Protein AF-B6UEI6-F1 (afdb_monomer)

Structure (mmCIF, N/CA/C/O backbone):
data_AF-B6UEI6-F1
#
_entry.id   AF-B6UEI6-F1
#
loop_
_atom_site.group_PDB
_atom_site.id
_atom_site.type_symbol
_atom_site.label_atom_id
_atom_site.label_alt_id
_atom_site.label_comp_id
_atom_site.label_asym_id
_atom_site.label_entity_id
_atom_site.label_seq_id
_atom_site.pdbx_PDB_ins_code
_atom_site.Cartn_x
_atom_site.Cartn_y
_atom_site.Cartn_z
_atom_site.occupancy
_atom_site.B_iso_or_equiv
_atom_site.auth_seq_id
_atom_site.auth_comp_id
_atom_site.auth_asym_id
_atom_site.auth_atom_id
_atom_site.pdbx_PDB_model_num
ATOM 1 N N . MET A 1 1 ? -1.985 -0.753 -65.760 1.00 42.91 1 MET A N 1
ATOM 2 C CA . MET A 1 1 ? -0.551 -0.414 -65.846 1.00 42.91 1 MET A CA 1
ATOM 3 C C . MET A 1 1 ? -0.144 0.267 -64.550 1.00 42.91 1 MET A C 1
ATOM 5 O O . MET A 1 1 ? -0.834 1.181 -64.128 1.00 42.91 1 MET A O 1
ATOM 9 N N . SER A 1 2 ? 0.941 -0.234 -63.960 1.00 48.44 2 SER A N 1
ATOM 10 C CA . SER A 1 2 ? 1.877 0.468 -63.069 1.00 48.44 2 SER A CA 1
ATOM 11 C C . SER A 1 2 ? 1.387 0.898 -61.683 1.00 48.44 2 SER A C 1
ATOM 13 O O . SER A 1 2 ? 0.834 1.975 -61.488 1.00 48.44 2 SER A O 1
ATOM 15 N N . GLY A 1 3 ? 1.680 0.039 -60.702 1.00 52.91 3 GLY A N 1
ATOM 16 C CA . GLY A 1 3 ? 1.625 0.365 -59.284 1.00 52.91 3 GLY A CA 1
ATOM 17 C C . GLY A 1 3 ? 2.736 1.319 -58.839 1.00 52.91 3 GLY A C 1
ATOM 18 O O . GLY A 1 3 ? 3.808 1.390 -59.436 1.00 52.91 3 GLY A O 1
ATOM 19 N N . VAL A 1 4 ? 2.471 2.004 -57.729 1.00 60.88 4 VAL A N 1
ATOM 20 C CA . VAL A 1 4 ? 3.463 2.740 -56.938 1.00 60.88 4 VAL A CA 1
ATOM 21 C C . VAL A 1 4 ? 3.354 2.240 -55.496 1.00 60.88 4 VAL A C 1
ATOM 23 O O . VAL A 1 4 ? 2.895 2.928 -54.595 1.00 60.88 4 VAL A O 1
ATOM 26 N N . PHE A 1 5 ? 3.748 0.982 -55.294 1.00 58.44 5 PHE A N 1
ATOM 27 C CA . PHE A 1 5 ? 4.188 0.473 -53.995 1.00 58.44 5 PHE A CA 1
ATOM 28 C C . PHE A 1 5 ? 5.710 0.534 -54.017 1.00 58.44 5 PHE A C 1
ATOM 30 O O . PHE A 1 5 ? 6.384 -0.362 -54.517 1.00 58.44 5 PHE A O 1
ATOM 37 N N . GLY A 1 6 ? 6.257 1.661 -53.576 1.00 56.84 6 GLY A N 1
ATOM 38 C CA . GLY A 1 6 ? 7.676 1.926 -53.711 1.00 56.84 6 GLY A CA 1
ATOM 39 C C . GLY A 1 6 ? 8.198 2.782 -52.578 1.00 56.84 6 GLY A C 1
ATOM 40 O O . GLY A 1 6 ? 8.162 4.002 -52.670 1.00 56.84 6 GLY A O 1
ATOM 41 N N . ARG A 1 7 ? 8.831 2.100 -51.615 1.00 58.09 7 ARG A N 1
ATOM 42 C CA . ARG A 1 7 ? 10.044 2.574 -50.931 1.00 58.09 7 ARG A CA 1
ATOM 43 C C . ARG A 1 7 ? 9.840 3.437 -49.678 1.00 58.09 7 ARG A C 1
ATOM 45 O O . ARG A 1 7 ? 10.239 4.592 -49.643 1.00 58.09 7 ARG A O 1
ATOM 52 N N . VAL A 1 8 ? 9.379 2.809 -48.592 1.00 59.66 8 VAL A N 1
ATOM 53 C CA . VAL A 1 8 ? 9.733 3.229 -47.219 1.00 59.66 8 VAL A CA 1
ATOM 54 C C . VAL A 1 8 ? 10.020 1.994 -46.356 1.00 59.66 8 VAL A C 1
ATOM 56 O O . VAL A 1 8 ? 9.312 1.701 -45.403 1.00 59.66 8 VAL A O 1
ATOM 59 N N . PHE A 1 9 ? 11.053 1.224 -46.696 1.00 59.31 9 PHE A N 1
ATOM 60 C CA . PHE A 1 9 ? 11.657 0.310 -45.721 1.00 59.31 9 PHE A CA 1
ATOM 61 C C . PHE A 1 9 ? 13.136 0.112 -46.042 1.00 59.31 9 PHE A C 1
ATOM 63 O O . PHE A 1 9 ? 13.543 -0.786 -46.769 1.00 59.31 9 PHE A O 1
ATOM 70 N N . GLY A 1 10 ? 13.932 1.051 -45.546 1.00 59.84 10 GLY A N 1
ATOM 71 C CA . GLY A 1 10 ? 15.381 1.078 -45.685 1.00 59.84 10 GLY A CA 1
ATOM 72 C C . GLY A 1 10 ? 15.970 1.967 -44.600 1.00 59.84 10 GLY A C 1
ATOM 73 O O . GLY A 1 10 ? 16.671 2.923 -44.904 1.00 59.84 10 GLY A O 1
ATOM 74 N N . LYS A 1 11 ? 15.614 1.715 -43.333 1.00 53.25 11 LYS A N 1
ATOM 75 C CA . LYS A 1 11 ? 16.338 2.310 -42.206 1.00 53.25 11 LYS A CA 1
ATOM 76 C C . LYS A 1 11 ? 17.626 1.519 -42.012 1.00 53.25 11 LYS A C 1
ATOM 78 O O . LYS A 1 11 ? 17.609 0.296 -41.898 1.00 53.25 11 LYS A O 1
ATOM 83 N N . SER A 1 12 ? 18.736 2.240 -42.038 1.00 50.38 12 SER A N 1
ATOM 84 C CA . SER A 1 12 ? 20.087 1.731 -41.852 1.00 50.38 12 SER A CA 1
ATOM 85 C C . SER A 1 12 ? 20.220 0.961 -40.531 1.00 50.38 12 SER A C 1
ATOM 87 O O . SER A 1 12 ? 19.586 1.266 -39.516 1.00 50.38 12 SER A O 1
ATOM 89 N N . LYS A 1 13 ? 21.064 -0.074 -40.551 1.00 52.91 13 LYS A N 1
ATOM 90 C CA . LYS A 1 13 ? 21.348 -0.962 -39.412 1.00 52.91 13 LYS A CA 1
ATOM 91 C C . LYS A 1 13 ? 21.869 -0.186 -38.187 1.00 52.91 13 LYS A C 1
ATOM 93 O O . LYS A 1 13 ? 21.528 -0.539 -37.064 1.00 52.91 13 LYS A O 1
ATOM 98 N N . GLU A 1 14 ? 22.585 0.920 -38.410 1.00 53.84 14 GLU A N 1
ATOM 99 C CA . GLU A 1 14 ? 23.015 1.866 -37.366 1.00 53.84 14 GLU A CA 1
ATOM 100 C C . GLU A 1 14 ? 21.857 2.639 -36.731 1.00 53.84 14 GLU A C 1
ATOM 102 O O . GLU A 1 14 ? 21.774 2.726 -35.510 1.00 53.84 14 GLU A O 1
ATOM 107 N N . GLN A 1 15 ? 20.917 3.161 -37.525 1.00 54.22 15 GLN A N 1
ATOM 108 C CA . GLN A 1 15 ? 19.771 3.896 -36.984 1.00 54.22 15 GLN A CA 1
ATOM 109 C C . GLN A 1 15 ? 18.847 2.957 -36.198 1.00 54.22 15 GLN A C 1
ATOM 111 O O . GLN A 1 15 ? 18.291 3.342 -35.175 1.00 54.22 15 GLN A O 1
ATOM 116 N N . SER A 1 16 ? 18.751 1.696 -36.621 1.00 54.06 16 SER A N 1
ATOM 117 C CA . SER A 1 16 ? 18.034 0.630 -35.910 1.00 54.06 16 SER A CA 1
ATOM 118 C C . SER A 1 16 ? 18.695 0.280 -34.566 1.00 54.06 16 SER A C 1
ATOM 120 O O . SER A 1 16 ? 17.996 0.154 -33.563 1.00 54.06 16 SER A O 1
ATOM 122 N N . GLN A 1 17 ? 20.031 0.192 -34.518 1.00 57.50 17 GLN A N 1
ATOM 123 C CA . GLN A 1 17 ? 20.786 -0.037 -33.277 1.00 57.50 17 GLN A CA 1
ATOM 124 C C . GLN A 1 17 ? 20.726 1.158 -32.321 1.00 57.50 17 GLN A C 1
ATOM 126 O O . GLN A 1 17 ? 20.467 0.963 -31.138 1.00 57.50 17 GLN A O 1
ATOM 131 N N . ALA A 1 18 ? 20.882 2.387 -32.819 1.00 58.88 18 ALA A N 1
ATOM 132 C CA . ALA A 1 18 ? 20.749 3.597 -32.007 1.00 58.88 18 ALA A CA 1
ATOM 133 C C . ALA A 1 18 ? 19.334 3.737 -31.423 1.00 58.88 18 ALA A C 1
ATOM 135 O O . ALA A 1 18 ? 19.170 4.127 -30.269 1.00 58.88 18 ALA A O 1
ATOM 136 N N . THR A 1 19 ? 18.304 3.350 -32.187 1.00 61.41 19 THR A N 1
ATOM 137 C CA . THR A 1 19 ? 16.923 3.325 -31.684 1.00 61.41 19 THR A CA 1
ATOM 138 C C . THR A 1 19 ? 16.729 2.219 -30.645 1.00 61.41 19 THR A C 1
ATOM 140 O O . THR A 1 19 ? 16.046 2.452 -29.654 1.00 61.41 19 THR A O 1
ATOM 143 N N . ALA A 1 20 ? 17.340 1.041 -30.819 1.00 62.72 20 ALA A N 1
ATOM 144 C CA . ALA A 1 20 ? 17.273 -0.051 -29.846 1.00 62.72 20 ALA A CA 1
ATOM 145 C C . ALA A 1 20 ? 17.965 0.304 -28.518 1.00 62.72 20 ALA A C 1
ATOM 147 O O . ALA A 1 20 ? 17.371 0.105 -27.463 1.00 62.72 20 ALA A O 1
ATOM 148 N N . LEU A 1 21 ? 19.162 0.900 -28.558 1.00 63.62 21 LEU A N 1
ATOM 149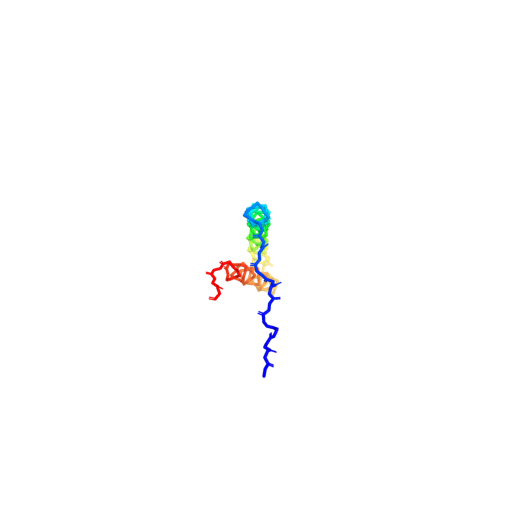 C CA . LEU A 1 21 ? 19.871 1.368 -27.359 1.00 63.62 21 LEU A CA 1
ATOM 150 C C . LEU A 1 21 ? 19.088 2.476 -26.640 1.00 63.62 21 LEU A C 1
ATOM 152 O O . LEU A 1 21 ? 18.819 2.357 -25.451 1.00 63.62 21 LEU A O 1
ATOM 156 N N . ALA A 1 22 ? 18.585 3.470 -27.378 1.00 67.12 22 ALA A N 1
ATOM 157 C CA . ALA A 1 22 ? 17.720 4.506 -26.809 1.00 67.12 22 ALA A CA 1
ATOM 158 C C . ALA A 1 22 ? 16.389 3.955 -26.259 1.00 67.12 22 ALA A C 1
ATOM 160 O O . ALA A 1 22 ? 15.745 4.597 -25.431 1.00 67.12 22 ALA A O 1
ATOM 161 N N . SER A 1 23 ? 15.942 2.789 -26.734 1.00 68.75 23 SER A N 1
ATOM 162 C CA . SER A 1 23 ? 14.773 2.094 -26.185 1.00 68.75 23 SER A CA 1
ATOM 163 C C . SER A 1 23 ? 15.122 1.367 -24.889 1.00 68.75 23 SER A C 1
ATOM 165 O O . SER A 1 23 ? 14.325 1.405 -23.961 1.00 68.75 23 SER A O 1
ATOM 167 N N . LEU A 1 24 ? 16.310 0.761 -24.796 1.00 74.06 24 LEU A N 1
ATOM 168 C CA . LEU A 1 24 ? 16.805 0.129 -23.569 1.00 74.06 24 LEU A CA 1
ATOM 169 C C . LEU A 1 24 ? 16.995 1.145 -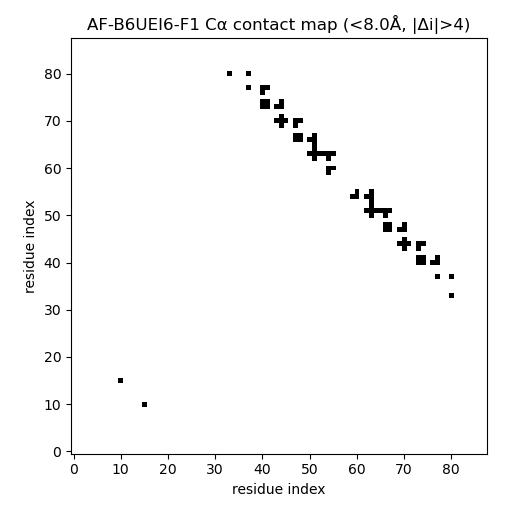22.440 1.00 74.06 24 LEU A C 1
ATOM 171 O O . LEU A 1 24 ? 16.553 0.883 -21.326 1.00 74.06 24 LEU A O 1
ATOM 175 N N . ASP A 1 25 ? 17.566 2.316 -22.727 1.00 75.56 25 ASP A N 1
ATOM 176 C CA . ASP A 1 25 ? 17.744 3.371 -21.720 1.00 75.56 25 ASP A CA 1
ATOM 177 C C . ASP A 1 25 ? 16.395 3.857 -21.176 1.00 75.56 25 ASP A C 1
ATOM 179 O O . ASP A 1 25 ? 16.190 3.916 -19.965 1.00 75.56 25 ASP A O 1
ATOM 183 N N . LYS A 1 26 ? 15.421 4.094 -22.064 1.00 75.06 26 LYS A N 1
ATOM 184 C CA . LYS A 1 26 ? 14.050 4.450 -21.666 1.00 75.06 26 LYS A CA 1
ATOM 185 C C . LYS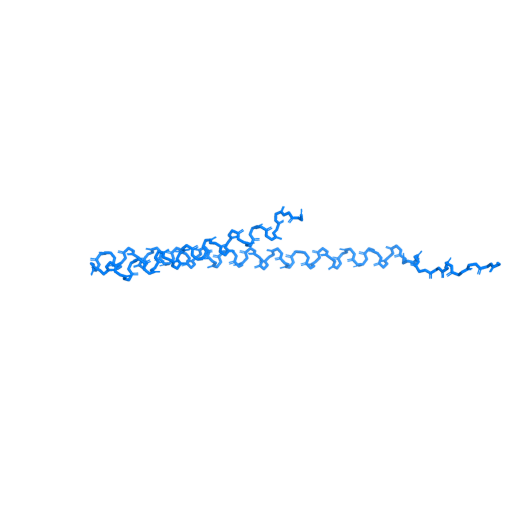 A 1 26 ? 13.377 3.346 -20.859 1.00 75.06 26 LYS A C 1
ATOM 187 O O . LYS A 1 26 ? 12.685 3.642 -19.891 1.00 75.06 26 LYS A O 1
ATOM 192 N N . LEU A 1 27 ? 13.563 2.083 -21.245 1.00 76.81 27 LEU A N 1
ATOM 193 C CA . LEU A 1 27 ? 13.020 0.946 -20.504 1.00 76.81 27 LEU A CA 1
ATOM 194 C C . LEU A 1 27 ? 13.620 0.884 -19.094 1.00 76.81 27 LEU A C 1
ATOM 196 O O . LEU A 1 27 ? 12.867 0.777 -18.128 1.00 76.81 27 LEU A O 1
ATOM 200 N N . ASN A 1 28 ? 14.935 1.055 -18.954 1.00 78.50 28 ASN A N 1
ATOM 201 C CA . ASN A 1 28 ? 15.607 1.098 -17.654 1.00 78.50 28 ASN A CA 1
ATOM 202 C C . ASN A 1 28 ? 15.117 2.268 -16.787 1.00 78.50 28 ASN A C 1
ATOM 204 O O . ASN A 1 28 ? 14.778 2.057 -15.623 1.00 78.50 28 ASN A O 1
ATOM 208 N N . GLU A 1 29 ? 14.987 3.472 -17.351 1.00 78.31 29 GLU A N 1
ATOM 209 C CA . GLU A 1 29 ? 14.412 4.625 -16.644 1.00 78.31 29 GLU A CA 1
ATOM 210 C C . GLU A 1 29 ? 12.969 4.354 -16.191 1.00 78.31 29 GLU A C 1
ATOM 212 O O . GLU A 1 29 ? 12.589 4.686 -15.065 1.00 78.31 29 GLU A O 1
ATOM 217 N N . THR A 1 30 ? 12.148 3.723 -17.040 1.00 79.69 30 THR A N 1
ATOM 218 C CA . THR A 1 30 ? 10.773 3.365 -16.664 1.00 79.69 30 THR A CA 1
ATOM 219 C C . THR A 1 30 ? 10.728 2.309 -15.568 1.00 79.69 30 THR A C 1
ATOM 221 O O . THR A 1 30 ? 9.931 2.458 -14.644 1.00 79.69 30 THR A O 1
ATOM 224 N N . LEU A 1 31 ? 11.598 1.296 -15.614 1.00 81.69 31 LEU A N 1
ATOM 225 C CA . LEU A 1 31 ? 11.708 0.283 -14.564 1.00 81.69 31 LEU A CA 1
ATOM 226 C C . LEU A 1 31 ? 12.098 0.922 -13.230 1.00 81.69 31 LEU A C 1
ATOM 228 O O . LEU A 1 31 ? 11.420 0.699 -12.228 1.00 81.69 31 LEU A O 1
ATOM 232 N N . GLU A 1 32 ? 13.107 1.795 -13.225 1.00 84.06 32 GLU A N 1
ATOM 233 C CA . GLU A 1 32 ? 13.551 2.480 -12.010 1.00 84.06 32 GLU A CA 1
ATOM 234 C C . GLU A 1 32 ? 12.450 3.394 -11.436 1.00 84.06 32 GLU A C 1
ATOM 236 O O . GLU A 1 32 ? 12.227 3.449 -10.222 1.00 84.06 32 GLU A O 1
ATOM 241 N N . MET A 1 33 ? 11.709 4.102 -12.295 1.00 85.94 33 MET A N 1
ATOM 242 C CA . MET A 1 33 ? 10.564 4.913 -11.868 1.00 85.94 33 MET A CA 1
ATOM 243 C C . MET A 1 33 ? 9.428 4.066 -11.289 1.00 85.94 33 MET A C 1
ATOM 245 O O . MET A 1 33 ? 8.816 4.466 -10.293 1.00 85.94 33 MET A O 1
ATOM 249 N N . LEU A 1 34 ? 9.127 2.920 -11.899 1.00 83.12 34 LEU A N 1
ATOM 250 C CA . LEU A 1 34 ? 8.072 2.015 -11.448 1.00 83.12 34 LEU A CA 1
ATOM 251 C C . LEU A 1 34 ? 8.431 1.375 -10.106 1.00 83.12 34 LEU A C 1
ATOM 253 O O . LEU A 1 34 ? 7.604 1.409 -9.195 1.00 83.12 34 LEU A O 1
ATOM 257 N N . GLU A 1 35 ? 9.672 0.925 -9.933 1.00 87.06 35 GLU A N 1
ATOM 258 C CA . GLU A 1 35 ? 10.170 0.375 -8.670 1.00 87.06 35 GLU A CA 1
ATOM 259 C C . GLU A 1 35 ? 10.138 1.427 -7.548 1.00 87.06 35 GLU A C 1
ATOM 261 O O . GLU A 1 35 ? 9.653 1.175 -6.439 1.00 87.06 35 GLU A O 1
ATOM 266 N N . LYS A 1 36 ? 10.574 2.665 -7.828 1.00 90.06 36 LYS A N 1
ATOM 267 C CA . LYS A 1 36 ? 10.444 3.782 -6.875 1.00 90.06 36 LYS A CA 1
ATOM 268 C C . LYS A 1 36 ? 8.981 4.040 -6.516 1.00 90.06 36 LYS A C 1
ATOM 270 O O . LYS A 1 36 ? 8.666 4.267 -5.344 1.00 90.06 36 LYS A O 1
ATOM 275 N N . LYS A 1 37 ? 8.075 4.008 -7.496 1.00 89.50 37 LYS A N 1
ATOM 276 C CA . LYS A 1 37 ? 6.643 4.255 -7.289 1.00 89.50 37 LYS A CA 1
ATOM 277 C C . LYS A 1 37 ? 5.993 3.161 -6.446 1.00 89.50 37 LYS A C 1
ATOM 279 O O . LYS A 1 37 ? 5.268 3.492 -5.507 1.00 89.50 37 LYS A O 1
ATOM 284 N N . GLU A 1 38 ? 6.286 1.896 -6.728 1.00 90.31 38 GLU A N 1
ATOM 285 C CA . GLU A 1 38 ? 5.839 0.756 -5.928 1.00 90.31 38 GLU A CA 1
ATOM 286 C C . GLU A 1 38 ? 6.321 0.889 -4.480 1.00 90.31 38 GLU A C 1
ATOM 288 O O . GLU A 1 38 ? 5.507 0.910 -3.554 1.00 90.31 38 GLU A O 1
ATOM 293 N N . ASN A 1 39 ? 7.619 1.121 -4.276 1.00 92.94 39 ASN A N 1
ATOM 294 C CA . ASN A 1 39 ? 8.205 1.295 -2.948 1.00 92.94 39 ASN A CA 1
ATOM 295 C C . ASN A 1 39 ? 7.550 2.432 -2.146 1.00 92.94 39 ASN A C 1
ATOM 297 O O . ASN A 1 39 ? 7.313 2.308 -0.939 1.00 92.94 39 ASN A O 1
ATOM 301 N N . LEU A 1 40 ? 7.230 3.556 -2.794 1.00 93.94 40 LEU A N 1
ATOM 302 C CA . LEU A 1 40 ? 6.514 4.660 -2.150 1.00 93.94 40 LEU A CA 1
ATOM 303 C C . LEU A 1 40 ? 5.085 4.271 -1.754 1.00 93.94 40 LEU A C 1
ATOM 305 O O . LEU A 1 40 ? 4.627 4.658 -0.675 1.00 93.94 40 LEU A O 1
ATOM 309 N N . LEU A 1 41 ? 4.377 3.517 -2.596 1.00 94.00 41 LEU A N 1
ATOM 310 C CA . LEU A 1 41 ? 3.024 3.047 -2.302 1.00 94.00 41 LEU A CA 1
ATOM 311 C C . LEU A 1 41 ? 3.013 2.020 -1.165 1.00 94.00 41 LEU A C 1
ATOM 313 O O . LEU A 1 41 ? 2.189 2.152 -0.258 1.00 94.00 41 LEU A O 1
ATOM 317 N N . VAL A 1 42 ? 3.969 1.084 -1.136 1.00 94.69 42 VAL A N 1
ATOM 318 C CA . VAL A 1 42 ? 4.154 0.131 -0.026 1.00 94.69 42 VAL A CA 1
ATOM 319 C C . VAL A 1 42 ? 4.384 0.882 1.287 1.00 94.69 42 VAL A C 1
ATOM 321 O O . VAL A 1 42 ? 3.701 0.634 2.284 1.00 94.69 42 VAL A O 1
ATOM 324 N N . LYS A 1 43 ? 5.288 1.873 1.293 1.00 96.19 43 LYS A N 1
ATOM 325 C CA . LYS A 1 43 ? 5.541 2.712 2.477 1.00 96.19 43 LYS A CA 1
ATOM 326 C C . LYS A 1 43 ? 4.273 3.434 2.943 1.00 96.19 43 LYS A C 1
ATOM 328 O O . LYS A 1 43 ? 3.976 3.432 4.137 1.00 96.19 43 LYS A O 1
ATOM 333 N N . LYS A 1 44 ? 3.492 4.012 2.023 1.00 95.38 44 LYS A N 1
ATOM 334 C CA . LYS A 1 44 ? 2.213 4.670 2.351 1.00 95.38 44 LYS A CA 1
ATOM 335 C C . LYS A 1 44 ? 1.186 3.692 2.925 1.00 95.38 44 LYS A C 1
ATOM 337 O O . LYS A 1 44 ? 0.525 4.034 3.904 1.00 95.38 44 LYS A O 1
ATOM 342 N N . ALA A 1 45 ? 1.069 2.489 2.365 1.00 95.31 45 ALA A N 1
ATOM 343 C CA . ALA A 1 45 ? 0.172 1.454 2.874 1.00 95.31 45 ALA A CA 1
ATOM 344 C C . ALA A 1 45 ? 0.532 1.051 4.314 1.00 95.31 45 ALA A C 1
ATOM 346 O O . ALA A 1 45 ? -0.346 1.023 5.180 1.00 95.31 45 ALA A O 1
ATOM 347 N N . ASN A 1 46 ? 1.821 0.841 4.597 1.00 95.88 46 ASN A N 1
ATOM 348 C CA . ASN A 1 46 ? 2.312 0.515 5.940 1.00 95.88 46 ASN A CA 1
ATOM 349 C C . ASN A 1 46 ? 2.031 1.637 6.951 1.00 95.88 46 ASN A C 1
ATOM 351 O O . ASN A 1 46 ? 1.581 1.372 8.065 1.00 95.88 46 ASN A O 1
ATOM 355 N N . LEU A 1 47 ? 2.205 2.901 6.552 1.00 97.06 47 LEU A N 1
ATOM 356 C CA . LEU A 1 47 ? 1.857 4.043 7.402 1.00 97.06 47 LEU A CA 1
ATOM 357 C C . LEU A 1 47 ? 0.360 4.091 7.735 1.00 97.06 47 LEU A C 1
ATOM 359 O O . LEU A 1 47 ? -0.005 4.417 8.865 1.00 97.06 47 LEU A O 1
ATOM 363 N N . GLU A 1 48 ? -0.523 3.764 6.788 1.00 96.38 48 GLU A N 1
ATOM 364 C CA . GLU A 1 48 ? -1.962 3.694 7.069 1.00 96.38 48 GLU A CA 1
ATOM 365 C C . GLU A 1 48 ? -2.312 2.540 8.024 1.00 96.38 48 GLU A C 1
ATOM 367 O O . GLU A 1 48 ? -3.207 2.700 8.854 1.00 96.38 48 GLU A O 1
ATOM 372 N N . VAL A 1 49 ? -1.585 1.417 7.989 1.00 96.25 49 VAL A N 1
ATOM 373 C CA . VAL A 1 49 ? -1.737 0.331 8.978 1.00 96.25 49 VAL A CA 1
ATOM 374 C C . VAL A 1 49 ? -1.376 0.811 10.382 1.00 96.25 49 VAL A C 1
ATOM 376 O O . VAL A 1 49 ? -2.152 0.603 11.317 1.00 96.25 49 VAL A O 1
ATOM 379 N N . GLU A 1 50 ? -0.240 1.489 10.544 1.00 97.44 50 GLU A N 1
ATOM 380 C CA . GLU A 1 50 ? 0.181 2.025 11.845 1.00 97.44 50 GLU A CA 1
ATOM 381 C C . GLU A 1 50 ? -0.813 3.069 12.377 1.00 97.44 50 GLU A C 1
ATOM 383 O O . GLU A 1 50 ? -1.222 3.017 13.541 1.00 97.44 50 GLU A O 1
ATOM 388 N N . LYS A 1 51 ? -1.316 3.957 11.509 1.00 96.75 51 LYS A N 1
ATOM 389 C CA . LYS A 1 51 ? -2.402 4.88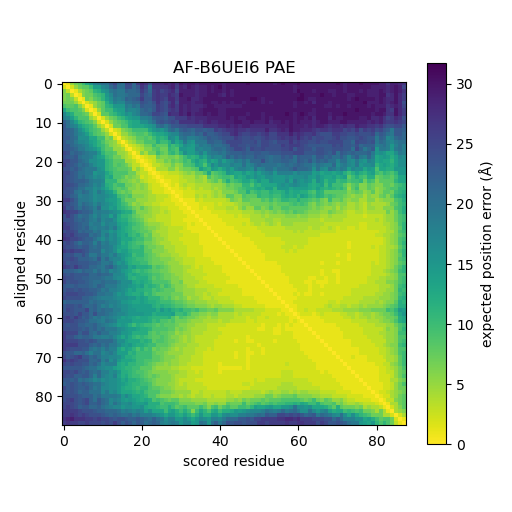5 11.867 1.00 96.75 51 LYS A CA 1
ATOM 390 C C . LYS A 1 51 ? -3.669 4.143 12.290 1.00 96.75 51 LYS A C 1
ATOM 392 O O . LYS A 1 51 ? -4.267 4.500 13.304 1.00 96.75 51 LYS A O 1
ATOM 397 N N . ALA A 1 52 ? -4.072 3.096 11.567 1.00 95.88 52 ALA A N 1
ATOM 398 C CA . ALA A 1 52 ? -5.244 2.296 11.918 1.00 95.88 52 ALA A CA 1
ATOM 399 C C . ALA A 1 52 ? -5.090 1.625 13.293 1.00 95.88 52 ALA A C 1
ATOM 401 O O . ALA A 1 52 ? -6.035 1.641 14.090 1.00 95.88 52 ALA A O 1
ATOM 402 N N . LYS A 1 53 ? -3.898 1.097 13.612 1.00 96.69 53 LYS A N 1
ATOM 403 C CA . LYS A 1 53 ? -3.577 0.551 14.943 1.00 96.69 53 LYS A CA 1
ATOM 404 C C . LYS A 1 53 ? -3.714 1.624 16.025 1.00 96.69 53 LYS A C 1
ATOM 406 O O . LYS A 1 53 ? -4.363 1.379 17.042 1.00 96.69 53 LYS A O 1
ATOM 411 N N . ASN A 1 54 ? -3.180 2.821 15.789 1.00 97.31 54 ASN A N 1
ATOM 412 C CA . ASN A 1 54 ? -3.274 3.940 16.730 1.00 97.31 54 ASN A CA 1
ATOM 413 C C . ASN A 1 54 ? -4.726 4.387 16.956 1.00 97.31 54 ASN A C 1
ATOM 415 O O . ASN A 1 54 ? -5.149 4.543 18.101 1.00 97.31 54 ASN A O 1
ATOM 419 N N . PHE A 1 55 ? -5.530 4.502 15.896 1.00 96.94 55 PHE A N 1
ATOM 420 C CA . PHE A 1 55 ? -6.953 4.833 16.023 1.00 96.94 55 PHE A CA 1
ATOM 421 C C . PHE A 1 55 ? -7.762 3.737 16.719 1.00 96.94 55 PHE A C 1
ATOM 423 O O . PHE A 1 55 ? -8.682 4.047 17.474 1.00 96.94 55 PHE A O 1
ATOM 430 N N . THR A 1 56 ? -7.396 2.469 16.528 1.00 94.94 56 THR A N 1
ATOM 431 C CA . THR A 1 56 ? -8.015 1.344 17.241 1.00 94.94 56 THR A CA 1
ATOM 432 C C . THR A 1 56 ? -7.736 1.427 18.742 1.00 94.94 56 THR A C 1
ATOM 434 O O . THR A 1 56 ? -8.669 1.313 19.538 1.00 94.94 56 THR A O 1
ATOM 437 N N . LYS A 1 57 ? -6.487 1.718 19.139 1.00 96.69 57 LYS A N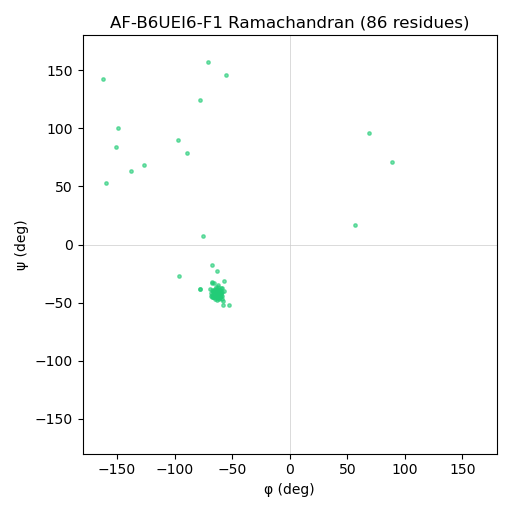 1
ATOM 438 C CA . LYS A 1 57 ? -6.112 1.962 20.547 1.00 96.69 57 LYS A CA 1
ATOM 439 C C . LYS A 1 57 ? -6.858 3.162 21.138 1.00 96.69 57 LYS A C 1
ATOM 441 O O . LYS A 1 57 ? -7.335 3.092 22.264 1.00 96.69 57 LYS A O 1
ATOM 446 N N . ALA A 1 58 ? -7.044 4.218 20.347 1.00 96.94 58 ALA A N 1
ATOM 447 C CA . ALA A 1 58 ? -7.831 5.395 20.716 1.00 96.94 58 ALA A CA 1
ATOM 448 C C . ALA A 1 58 ? -9.361 5.172 20.672 1.00 96.94 58 ALA A C 1
ATOM 450 O O . ALA A 1 58 ? -10.121 6.130 20.789 1.00 96.94 58 ALA A O 1
ATOM 451 N N . LYS A 1 59 ? -9.835 3.931 20.464 1.00 96.06 59 LYS A N 1
ATOM 452 C CA . LYS A 1 59 ? -11.257 3.555 20.317 1.00 96.06 59 LYS A CA 1
ATOM 453 C C . LYS A 1 59 ? -11.996 4.291 19.185 1.00 96.06 59 LYS A C 1
ATOM 455 O O . LYS A 1 59 ? -13.223 4.235 19.097 1.00 96.06 59 LYS A O 1
ATOM 460 N N . ASN A 1 60 ? -11.271 4.912 18.256 1.00 96.12 60 ASN A N 1
ATOM 461 C CA . ASN A 1 60 ? -11.829 5.605 17.101 1.00 96.12 60 ASN A CA 1
ATOM 462 C C . ASN A 1 60 ? -11.981 4.644 15.911 1.00 96.12 60 ASN A C 1
ATOM 464 O O . ASN A 1 60 ? -11.191 4.634 14.962 1.00 96.12 60 ASN A O 1
ATOM 468 N N . LYS A 1 61 ? -13.038 3.825 15.959 1.00 94.19 61 LYS A N 1
ATOM 469 C CA . LYS A 1 61 ? -13.323 2.803 14.937 1.00 94.19 61 LYS A CA 1
ATOM 470 C C . LYS A 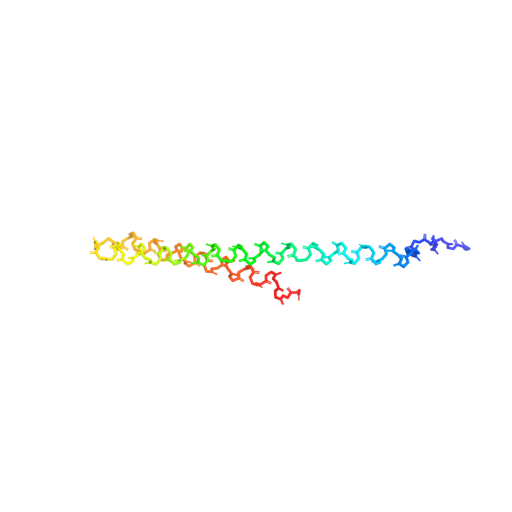1 61 ? -13.504 3.397 13.535 1.00 94.19 61 LYS A C 1
ATOM 472 O O . LYS A 1 61 ? -13.057 2.805 12.556 1.00 94.19 61 LYS A O 1
ATOM 477 N N . ARG A 1 62 ? -14.126 4.576 13.422 1.00 96.88 62 ARG A N 1
ATOM 478 C CA . ARG A 1 62 ? -14.400 5.222 12.128 1.00 96.88 62 ARG A CA 1
ATOM 479 C C . ARG A 1 62 ? -13.107 5.644 11.426 1.00 96.88 62 ARG A C 1
ATOM 481 O O . ARG A 1 62 ? -12.950 5.363 10.239 1.00 96.88 62 ARG A O 1
ATOM 488 N N . ALA A 1 63 ? -12.180 6.260 12.161 1.00 95.38 63 ALA A N 1
ATOM 489 C CA . ALA A 1 63 ? -10.875 6.641 11.625 1.00 95.38 63 ALA A 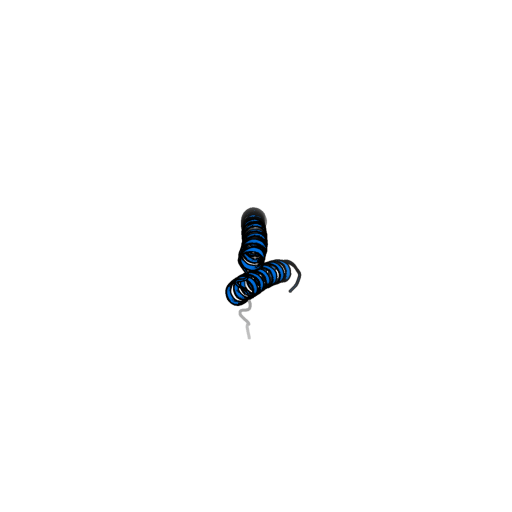CA 1
ATOM 490 C C . ALA A 1 63 ? -10.023 5.412 11.266 1.00 95.38 63 ALA A C 1
ATOM 492 O O . ALA A 1 63 ? -9.423 5.377 10.194 1.00 95.38 63 ALA A O 1
ATOM 493 N N . ALA A 1 64 ? -10.048 4.361 12.097 1.00 95.06 64 ALA A N 1
ATOM 494 C CA . ALA A 1 64 ? -9.348 3.110 11.801 1.00 95.06 64 ALA A CA 1
ATOM 495 C C . ALA A 1 64 ? -9.834 2.471 10.486 1.00 95.06 64 ALA A C 1
ATOM 497 O O . ALA A 1 64 ? -9.022 2.133 9.625 1.00 95.06 64 ALA A O 1
ATOM 498 N N . ILE A 1 65 ? -11.154 2.383 10.279 1.00 96.38 65 ILE A N 1
ATOM 499 C CA . ILE A 1 65 ? -11.741 1.869 9.029 1.00 96.38 65 ILE A CA 1
ATOM 500 C C . ILE A 1 65 ? -11.325 2.729 7.829 1.00 96.38 65 ILE A C 1
ATOM 502 O O . ILE A 1 65 ? -11.044 2.195 6.756 1.00 96.38 65 ILE A O 1
ATOM 506 N N . GLN A 1 66 ? -11.263 4.054 7.984 1.00 97.12 66 GLN A N 1
ATOM 507 C CA . GLN A 1 66 ? -10.836 4.944 6.904 1.00 97.12 66 GLN A CA 1
ATOM 508 C C . GLN A 1 66 ? -9.372 4.705 6.505 1.00 97.12 66 GLN A C 1
ATOM 510 O O . GLN A 1 66 ? -9.077 4.644 5.311 1.00 97.12 66 GLN A O 1
ATOM 515 N N . CYS A 1 67 ? -8.477 4.509 7.474 1.00 96.81 67 CYS A N 1
ATOM 516 C CA . CYS A 1 67 ? -7.085 4.142 7.210 1.00 96.81 67 CYS A CA 1
ATOM 517 C C . CYS A 1 67 ? -6.976 2.796 6.481 1.00 96.81 67 CYS A C 1
ATOM 519 O O . CYS A 1 67 ? -6.265 2.695 5.483 1.00 96.81 67 CYS A O 1
ATOM 521 N N . LEU A 1 68 ? -7.748 1.783 6.888 1.00 95.50 68 LEU A N 1
ATOM 522 C CA . LEU A 1 68 ? -7.764 0.486 6.198 1.00 95.50 68 LEU A CA 1
ATOM 523 C C . LEU A 1 68 ? -8.289 0.587 4.756 1.00 95.50 68 LEU A C 1
ATOM 525 O O . LEU A 1 68 ? -7.752 -0.063 3.860 1.00 95.50 68 LEU A O 1
ATOM 529 N N . LYS A 1 69 ? -9.287 1.443 4.495 1.00 96.94 69 LYS A N 1
ATOM 530 C CA . LYS A 1 69 ? -9.744 1.730 3.123 1.00 96.94 69 LYS A CA 1
ATOM 531 C C . LYS A 1 69 ? -8.643 2.381 2.280 1.00 96.94 69 LYS A C 1
ATOM 533 O O . LYS A 1 69 ? -8.465 2.000 1.128 1.00 96.94 69 LYS A O 1
ATOM 538 N N . ARG A 1 70 ? -7.888 3.329 2.850 1.00 96.56 70 ARG A N 1
ATOM 539 C CA . ARG A 1 70 ? -6.749 3.973 2.168 1.00 96.56 70 ARG A CA 1
ATOM 540 C C . ARG A 1 70 ? -5.620 2.989 1.878 1.00 96.56 70 ARG A C 1
ATOM 542 O O . ARG A 1 70 ? -5.112 2.989 0.765 1.00 96.56 70 ARG A O 1
ATOM 549 N N . LYS A 1 71 ? -5.285 2.116 2.834 1.00 96.38 71 LYS A N 1
ATOM 550 C CA . LYS A 1 71 ? -4.337 1.010 2.630 1.00 96.38 71 LYS A CA 1
ATOM 551 C C . LYS A 1 71 ? -4.731 0.172 1.413 1.00 96.38 71 LYS A C 1
ATOM 553 O O . LYS A 1 71 ? -3.918 0.010 0.512 1.00 96.38 71 LYS A O 1
ATOM 558 N N . ARG A 1 72 ? -5.987 -0.290 1.355 1.00 96.06 72 ARG A N 1
ATOM 559 C CA . ARG A 1 72 ? -6.488 -1.105 0.236 1.00 96.06 72 ARG A CA 1
ATOM 560 C C . ARG A 1 72 ? -6.378 -0.382 -1.110 1.00 96.06 72 ARG A C 1
ATOM 562 O O . ARG A 1 72 ? -6.062 -1.011 -2.110 1.00 96.06 72 ARG A O 1
ATOM 569 N N . LEU A 1 73 ? -6.611 0.929 -1.133 1.00 96.62 73 LEU A N 1
ATOM 570 C CA . LEU A 1 73 ? -6.436 1.757 -2.330 1.00 96.62 73 LEU A CA 1
ATOM 571 C C . LEU A 1 73 ? -4.981 1.769 -2.820 1.00 96.62 73 LEU A C 1
ATOM 573 O O . LEU A 1 73 ? -4.744 1.646 -4.017 1.00 96.62 73 LEU A O 1
ATOM 577 N N . TYR A 1 74 ? -4.007 1.883 -1.913 1.00 95.38 74 TYR A N 1
ATOM 578 C CA . TYR A 1 74 ? -2.591 1.803 -2.283 1.00 95.38 74 TYR A CA 1
ATOM 579 C C . TYR A 1 74 ? -2.201 0.403 -2.767 1.00 95.38 74 TYR A C 1
ATOM 581 O O . TYR A 1 74 ? -1.483 0.295 -3.753 1.00 95.38 74 TYR A O 1
ATOM 589 N N . GLU A 1 75 ? -2.720 -0.658 -2.144 1.00 92.62 75 GLU A N 1
ATOM 590 C CA . GLU A 1 75 ? -2.503 -2.040 -2.603 1.00 92.62 75 GLU A CA 1
ATOM 591 C C . GLU A 1 75 ? -3.050 -2.265 -4.019 1.00 92.62 75 GLU A C 1
ATOM 593 O O . GLU A 1 75 ? -2.365 -2.841 -4.856 1.00 92.62 75 GL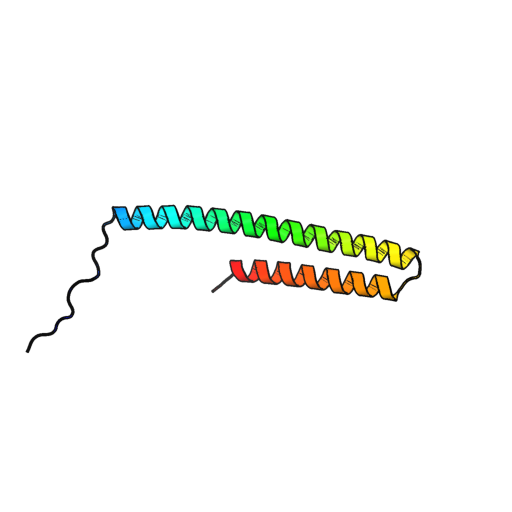U A O 1
ATOM 598 N N . GLN A 1 76 ? -4.233 -1.725 -4.328 1.00 94.69 76 GLN A N 1
ATOM 599 C CA . GLN A 1 76 ? -4.791 -1.764 -5.684 1.00 94.69 76 GLN A CA 1
ATOM 600 C C . GLN A 1 76 ? -3.935 -0.995 -6.695 1.00 94.69 76 GLN A C 1
ATOM 602 O O . GLN A 1 76 ? -3.786 -1.438 -7.829 1.00 94.69 76 GLN A O 1
ATOM 607 N N . GLN A 1 77 ? -3.364 0.148 -6.304 1.00 91.19 77 GLN A N 1
ATOM 608 C CA . GLN A 1 77 ? -2.454 0.898 -7.173 1.00 91.19 77 GLN A CA 1
ATOM 609 C C . GLN A 1 77 ? -1.169 0.115 -7.457 1.00 91.19 77 GLN A C 1
ATOM 611 O O . GLN A 1 77 ? -0.688 0.148 -8.583 1.00 91.19 77 GLN A O 1
ATOM 616 N N . ILE A 1 78 ? -0.636 -0.607 -6.469 1.00 90.69 78 ILE A N 1
ATOM 617 C CA . ILE A 1 78 ? 0.530 -1.485 -6.646 1.00 90.69 78 ILE A CA 1
ATOM 618 C C . ILE A 1 78 ? 0.185 -2.636 -7.594 1.00 90.69 78 ILE A C 1
ATOM 620 O O . ILE A 1 78 ? 0.907 -2.873 -8.556 1.00 90.69 78 ILE A O 1
ATOM 624 N N . GLU A 1 79 ? -0.960 -3.290 -7.390 1.00 90.00 79 GLU A N 1
ATOM 625 C CA . GLU A 1 79 ? -1.430 -4.367 -8.267 1.00 90.00 79 GLU A CA 1
ATOM 626 C C . GLU A 1 79 ? -1.608 -3.884 -9.719 1.00 90.00 79 GLU A C 1
ATOM 628 O O . GLU A 1 79 ? -1.221 -4.572 -10.660 1.00 90.00 79 GLU A O 1
ATOM 633 N N . GLN A 1 80 ? -2.152 -2.679 -9.917 1.00 88.25 80 GLN A N 1
ATOM 634 C CA . GLN A 1 80 ? -2.284 -2.065 -11.241 1.00 88.25 80 GLN A CA 1
ATOM 635 C C . GLN A 1 80 ? -0.929 -1.736 -11.878 1.00 88.25 80 GLN A C 1
ATOM 637 O O . GLN A 1 80 ? -0.769 -1.937 -13.081 1.00 88.25 80 GLN A O 1
ATOM 642 N N . LEU A 1 81 ? 0.045 -1.261 -11.095 1.00 85.12 81 LEU A N 1
ATOM 643 C CA . LEU A 1 81 ? 1.411 -1.047 -11.582 1.00 85.12 81 LEU A CA 1
ATOM 644 C C . LEU A 1 81 ? 2.052 -2.370 -12.016 1.00 85.12 81 LEU A C 1
ATOM 646 O O . LEU A 1 81 ? 2.614 -2.429 -13.106 1.00 85.12 81 LEU A O 1
ATOM 650 N N . GLY A 1 82 ? 1.882 -3.440 -11.236 1.00 81.56 82 GLY A N 1
ATOM 651 C CA . GLY A 1 82 ? 2.344 -4.780 -11.607 1.00 81.56 82 GLY A CA 1
ATOM 652 C C . GLY A 1 82 ? 1.693 -5.297 -12.895 1.00 81.56 82 GLY A C 1
ATOM 653 O O . GLY A 1 82 ? 2.386 -5.782 -13.782 1.00 81.56 82 GLY A O 1
ATOM 654 N N . LYS A 1 83 ? 0.376 -5.110 -13.062 1.00 79.44 83 LYS A N 1
ATOM 655 C CA . LYS A 1 83 ? -0.340 -5.490 -14.298 1.00 79.44 83 LYS A CA 1
ATOM 656 C C . LYS A 1 83 ? 0.145 -4.728 -15.528 1.00 79.44 83 LYS A C 1
ATOM 658 O O . LYS A 1 83 ? 0.206 -5.312 -16.598 1.00 79.44 83 LYS A O 1
ATOM 663 N N . SER A 1 84 ? 0.524 -3.456 -15.380 1.00 68.38 84 SER A N 1
ATOM 664 C CA . SER A 1 84 ? 1.075 -2.669 -16.495 1.00 68.38 84 SER A CA 1
ATOM 665 C C . SER A 1 84 ? 2.454 -3.141 -16.976 1.00 68.38 84 SER A C 1
ATOM 667 O O . SER A 1 84 ? 2.863 -2.787 -18.076 1.00 68.38 84 SER A O 1
ATOM 669 N N . ILE A 1 85 ? 3.156 -3.931 -16.158 1.00 65.12 85 ILE A N 1
ATOM 670 C CA . ILE A 1 85 ? 4.451 -4.551 -16.477 1.00 65.12 85 ILE A CA 1
ATOM 671 C C . ILE A 1 85 ? 4.255 -5.992 -16.988 1.00 65.12 85 ILE A C 1
ATOM 673 O O . ILE A 1 85 ? 5.094 -6.493 -17.730 1.00 65.12 85 ILE A O 1
ATOM 677 N N . GLY A 1 86 ? 3.166 -6.647 -16.568 1.00 58.75 86 GLY A N 1
ATOM 678 C CA . GLY A 1 86 ? 2.975 -8.094 -16.647 1.00 58.75 86 GLY A CA 1
ATOM 679 C C . GLY A 1 86 ? 2.591 -8.684 -18.003 1.00 58.75 86 GLY A C 1
ATOM 680 O O . GLY A 1 86 ? 3.105 -9.749 -18.291 1.00 58.75 86 GLY A O 1
ATOM 681 N N . ASP A 1 87 ? 1.750 -8.052 -18.832 1.00 38.03 87 ASP A N 1
ATOM 682 C CA . ASP A 1 87 ? 1.280 -8.652 -20.102 1.00 38.03 8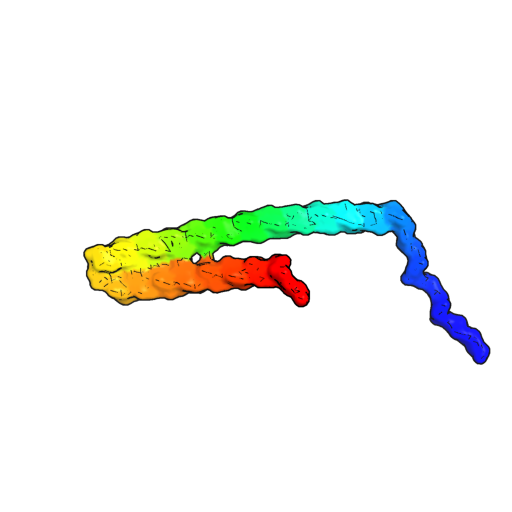7 ASP A CA 1
ATOM 683 C C . ASP A 1 87 ? 0.686 -7.593 -21.070 1.00 38.03 87 ASP A C 1
ATOM 685 O O . ASP A 1 87 ? -0.022 -6.690 -20.609 1.00 38.03 87 ASP A O 1
ATOM 689 N N . PRO A 1 88 ? 0.904 -7.688 -22.400 1.00 44.88 88 PRO A N 1
ATOM 690 C CA . PRO A 1 88 ? -0.099 -7.341 -23.410 1.00 44.88 88 PRO A CA 1
ATOM 691 C C . PRO A 1 88 ? -1.162 -8.439 -23.594 1.00 44.88 88 PRO A C 1
ATOM 693 O O . PRO A 1 88 ? -0.815 -9.638 -23.512 1.00 44.88 88 PRO A O 1
#

Sequence (88 aa):
MSGVFGRVFGKSKEQSQATALASLDKLNETLEMLEKKENLLVKKANLEVEKAKNFTKAKNKRAAIQCLKRKRLYEQQIEQLGKSIGDP

Mean predicted aligned error: 11.63 Å

pLDDT: mean 80.33, std 17.53, range [38.03, 97.44]

Foldseek 3Di:
DDDPPDDDDDDDPVVVVVVVVVVVVVVVVVVVVLVVLLVVLVVLLVVLCVQLVVCVVVVNNVSNVVSNVSSVVSVVVNVVSCVVVPDD

InterPro domains:
  IPR005024 Snf7 family [PF03357] (25-84)
  IPR005024 Snf7 family [PTHR22761] (7-84)

Radius of gyration: 24.21 Å; Cα contacts (8 Å, |Δi|>4): 42; chains: 1; bounding box: 37×15×87 Å

Secondary structure (DSSP, 8-state):
------------HHHHHHHHHHHHHHHHHHHHHHHHHHHHHHHHHHHHHHHHHHHHHTT-HHHHHHHHHHHHHHHHHHHHHHHHHH--

Solvent-accessible surface area (backbone atoms only — not comparable to full-atom values): 4965 Å² total; per-residue (Å²): 134,83,85,86,88,77,87,91,84,80,80,53,73,65,61,54,47,53,51,49,52,58,46,49,54,52,49,52,54,50,50,55,51,49,53,52,49,43,54,51,35,53,53,52,26,53,51,23,50,56,51,18,52,53,25,49,76,70,68,36,59,69,62,17,52,50,25,50,53,51,23,53,52,33,52,49,50,42,53,50,55,50,49,74,73,69,65,136

Nearest PDB structures (foldseek):
  9eon-assembly1_A  TM=7.628E-01  e=4.152E+00  Synechocystis sp. PCC 6803
  9eom-assembly1_A-2  TM=7.757E-01  e=5.996E+00  Synechocystis sp. PCC 6803
  9eom-assembly1_A-4  TM=7.756E-01  e=5.996E+00  Synechocystis sp. PCC 6803
  9eom-assembly1_A-6  TM=7.757E-01  e=5.996E+00  Synechocystis sp. PCC 6803
  9eom-assembly1_A-8  TM=7.757E-01  e=5.996E+00  Synechocystis sp. PCC 6803

Organism: Zea mays (NCBI:txid4577)